Protein AF-A0A9J6GSS7-F1 (afdb_monomer)

Radius of gyration: 32.78 Å; Cα contacts (8 Å, |Δi|>4): 67; chains: 1; bounding box: 78×39×80 Å

Solvent-acc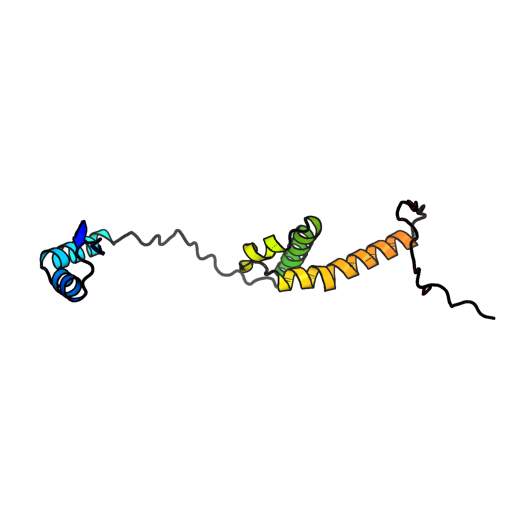essible surface area (backbone atoms only — not comparable to full-atom values): 8968 Å² total; per-residue (Å²): 120,36,75,38,85,67,69,72,42,83,41,67,74,43,71,68,56,49,58,52,50,63,69,33,69,68,40,50,52,31,48,55,54,45,58,66,66,58,63,61,71,72,66,86,67,76,69,73,79,67,76,81,65,85,74,56,70,66,58,55,50,52,52,52,52,54,50,29,50,55,35,58,78,66,69,40,59,66,57,26,59,81,34,47,97,81,43,36,39,74,59,38,52,47,44,38,66,72,45,50,47,57,49,53,51,50,52,50,54,56,53,54,71,79,44,93,80,83,86,83,81,82,90,82,67,85,90,81,82,78,87,79,87,81,86,84,91,85,81,82,134

Mean predicted aligned error: 18.29 Å

Organism: Haemaphysalis longicornis (NCBI:txid44386)

Foldseek 3Di:
DDADPLLRDDDPPDPVRVVVVCPDPSNVVSVVVVVVVPVPVPPPPPDPPDPPDPDPPVVLVVVLLVVLVVCVVVVNLVVQCVVVVNHHSVSSVCCVPPPVVVVVVVVVVVVPVVDDDDDDDDPPDDPDDDPPPDPDDDDDD

Structure (mmCIF, N/CA/C/O backbone):
data_AF-A0A9J6GSS7-F1
#
_entry.id   AF-A0A9J6GSS7-F1
#
loop_
_atom_site.group_PDB
_atom_site.id
_atom_site.type_symbol
_atom_site.label_atom_id
_atom_site.label_alt_id
_atom_site.label_comp_id
_atom_site.label_asym_id
_atom_site.label_entity_id
_atom_site.label_seq_id
_atom_site.pdbx_PDB_ins_code
_atom_site.Cartn_x
_atom_site.Cartn_y
_atom_site.Cartn_z
_atom_site.occupancy
_atom_site.B_iso_or_equiv
_atom_site.auth_seq_id
_atom_site.auth_comp_id
_atom_site.auth_asym_id
_atom_site.auth_atom_id
_atom_site.pdbx_PDB_model_num
ATOM 1 N N . MET A 1 1 ? -14.741 21.802 37.678 1.00 75.00 1 MET A N 1
ATOM 2 C CA . MET A 1 1 ? -16.210 21.762 37.512 1.00 75.00 1 MET A CA 1
ATOM 3 C C . MET A 1 1 ? -16.567 20.425 36.880 1.00 75.00 1 MET A C 1
ATOM 5 O O . MET A 1 1 ? -15.830 19.989 36.007 1.00 75.00 1 MET A O 1
ATOM 9 N N . ALA A 1 2 ? -17.613 19.749 37.347 1.00 88.31 2 ALA A N 1
ATOM 10 C CA . ALA A 1 2 ? -18.119 18.502 36.770 1.00 88.31 2 ALA A CA 1
ATOM 11 C C . ALA A 1 2 ? -19.573 18.711 36.330 1.00 88.31 2 ALA A C 1
ATOM 13 O O . ALA A 1 2 ? -20.286 19.493 36.948 1.00 88.31 2 ALA A O 1
ATOM 14 N N . TYR A 1 3 ? -20.026 18.026 35.283 1.00 92.44 3 TYR A N 1
ATOM 15 C CA . TYR A 1 3 ? -21.384 18.183 34.758 1.00 92.44 3 TYR A CA 1
ATOM 16 C C . TYR A 1 3 ? -22.124 16.850 34.767 1.00 92.44 3 TYR A C 1
ATOM 18 O O . TYR A 1 3 ? -21.581 15.828 34.348 1.00 92.44 3 TYR A O 1
ATOM 26 N N . CYS A 1 4 ? -23.371 16.858 35.235 1.00 90.81 4 CYS A N 1
ATOM 27 C CA . CYS A 1 4 ? -24.230 15.682 35.198 1.00 90.81 4 CYS A CA 1
ATOM 28 C C . CYS A 1 4 ? -25.167 15.748 33.992 1.00 90.81 4 CYS A C 1
ATOM 30 O O . CYS A 1 4 ? -26.062 16.589 33.946 1.00 90.81 4 CYS A O 1
ATOM 32 N N . THR A 1 5 ? -25.008 14.818 33.053 1.00 86.69 5 THR A N 1
ATOM 33 C CA . THR A 1 5 ? -25.827 14.733 31.833 1.00 86.69 5 THR A CA 1
ATOM 34 C C . THR A 1 5 ? -27.283 14.358 32.115 1.00 86.69 5 THR A C 1
ATOM 36 O O . THR A 1 5 ? -28.180 14.882 31.461 1.00 86.69 5 THR A O 1
ATOM 39 N N . ALA A 1 6 ? -27.539 13.526 33.130 1.00 88.44 6 ALA A N 1
ATOM 40 C CA . ALA A 1 6 ? -28.894 13.149 33.541 1.00 88.44 6 ALA A CA 1
ATOM 41 C C . ALA A 1 6 ? -29.640 14.300 34.242 1.00 88.44 6 ALA A C 1
ATOM 43 O O . ALA A 1 6 ? -30.831 14.516 34.026 1.00 88.44 6 ALA A O 1
ATOM 44 N N . CYS A 1 7 ? -28.949 15.067 35.090 1.00 90.69 7 CYS A N 1
ATOM 45 C CA . CYS A 1 7 ? -29.553 16.161 35.860 1.00 90.69 7 CYS A CA 1
ATOM 46 C C . CYS A 1 7 ? -29.497 17.519 35.151 1.00 90.69 7 CYS A C 1
ATOM 48 O O . CYS A 1 7 ? -30.211 18.429 35.566 1.00 90.69 7 CYS A O 1
ATOM 50 N N . LYS A 1 8 ? -28.661 17.644 34.112 1.00 89.69 8 LYS A N 1
ATOM 51 C CA . LYS A 1 8 ? -28.316 18.885 33.406 1.00 89.69 8 LYS A CA 1
ATOM 52 C C . LYS A 1 8 ? -27.847 20.007 34.339 1.00 89.69 8 LYS A C 1
ATOM 54 O O . LYS A 1 8 ? -28.229 21.162 34.181 1.00 89.69 8 LYS A O 1
ATOM 59 N N . THR A 1 9 ? -27.035 19.657 35.334 1.00 91.12 9 THR A N 1
ATOM 60 C CA . THR A 1 9 ? -26.539 20.589 36.360 1.00 91.12 9 THR A CA 1
ATOM 61 C C . THR A 1 9 ? -25.030 20.497 36.516 1.00 91.12 9 THR A C 1
ATOM 63 O O . THR A 1 9 ? -24.466 19.398 36.492 1.00 91.12 9 THR A O 1
ATOM 66 N N . GLU A 1 10 ? -24.401 21.644 36.754 1.00 92.94 10 GLU A N 1
ATOM 67 C CA . GLU A 1 10 ? -23.003 21.737 37.168 1.00 92.94 10 GLU A CA 1
ATOM 68 C C . GLU A 1 10 ? -22.840 21.368 38.647 1.00 92.94 10 GLU A C 1
ATOM 70 O O . GLU A 1 10 ? -23.692 21.652 39.488 1.00 92.94 10 GLU A O 1
ATOM 75 N N . LEU A 1 11 ? -21.737 20.693 38.952 1.00 91.75 11 LEU A N 1
ATOM 76 C CA . LEU A 1 11 ? -21.372 20.167 40.260 1.00 91.75 11 LEU A CA 1
ATOM 77 C C . LEU A 1 11 ? -19.908 20.509 40.540 1.00 91.75 11 LEU A C 1
ATOM 79 O O . LEU A 1 11 ? -19.083 20.628 39.621 1.00 91.75 11 LEU A O 1
ATOM 83 N N . ARG A 1 12 ? -19.531 20.593 41.818 1.00 89.38 12 ARG A N 1
ATOM 84 C CA . ARG A 1 12 ? -18.107 20.636 42.158 1.00 89.38 12 ARG A CA 1
ATOM 85 C C . ARG A 1 12 ? -17.502 19.261 41.908 1.00 89.38 12 ARG A C 1
ATOM 87 O O . ARG A 1 12 ? -18.091 18.227 42.212 1.00 89.38 12 ARG A O 1
ATOM 94 N N . ALA A 1 13 ? -16.294 19.249 41.359 1.00 85.25 13 ALA A N 1
ATOM 95 C CA . ALA A 1 13 ? -15.582 18.026 40.993 1.00 85.25 13 ALA A CA 1
ATOM 96 C C . ALA A 1 13 ? -14.926 17.341 42.211 1.00 85.25 13 ALA A C 1
ATOM 98 O O . ALA A 1 13 ? -13.811 16.838 42.118 1.00 85.25 13 ALA A O 1
ATOM 99 N N . HIS A 1 14 ? -15.594 17.351 43.367 1.00 92.75 14 HIS A N 1
ATOM 100 C CA . HIS A 1 14 ? -15.130 16.680 44.574 1.00 92.75 14 HIS A CA 1
ATOM 101 C C . HIS A 1 14 ? -15.795 15.306 44.691 1.00 92.75 14 HIS A C 1
ATOM 103 O O . HIS A 1 14 ? -17.017 15.187 44.621 1.00 92.75 14 HIS A O 1
ATOM 109 N N . VAL A 1 15 ? -15.002 14.251 44.892 1.00 89.75 15 VAL A N 1
ATOM 110 C CA . VAL A 1 15 ? -15.473 12.853 44.826 1.00 89.75 15 VAL A CA 1
ATOM 111 C C . VAL A 1 15 ? -16.634 12.574 45.785 1.00 89.75 15 VAL A C 1
ATOM 113 O O . VAL A 1 15 ? -17.559 11.841 45.433 1.00 89.75 15 VAL A O 1
ATOM 116 N N . GLN A 1 16 ? -16.617 13.158 46.985 1.00 91.25 16 GLN A N 1
ATOM 117 C CA . GLN A 1 16 ? -17.703 12.984 47.954 1.00 91.25 16 GLN A CA 1
ATOM 118 C C . GLN A 1 16 ? -19.010 13.629 47.473 1.00 91.25 16 GLN A C 1
ATOM 120 O O . GLN A 1 16 ? -20.068 13.014 47.596 1.00 91.25 16 GLN A O 1
ATOM 125 N N . GLU A 1 17 ? -18.939 14.814 46.861 1.00 89.69 17 GLU A N 1
ATOM 126 C CA . GLU A 1 17 ? -20.111 15.516 46.326 1.00 89.69 17 GLU A CA 1
ATOM 127 C C . GLU A 1 17 ? -20.693 14.792 45.108 1.00 89.69 17 GLU A C 1
ATOM 129 O O . GLU A 1 17 ? -21.907 14.643 45.001 1.00 89.69 17 GLU A O 1
ATOM 134 N N . LEU A 1 18 ? -19.843 14.243 44.234 1.00 92.06 18 LEU A N 1
ATOM 135 C CA . LEU A 1 18 ? -20.290 13.421 43.105 1.00 92.06 18 LEU A CA 1
ATOM 136 C C . LEU A 1 18 ? -20.986 12.135 43.581 1.00 92.06 18 LEU A C 1
ATOM 138 O O . LEU A 1 18 ? -22.034 11.753 43.052 1.00 92.06 18 LEU A O 1
ATOM 142 N N . LYS A 1 19 ? -20.442 11.481 44.619 1.00 93.31 19 LYS A N 1
ATOM 143 C CA . LYS A 1 19 ? -21.056 10.294 45.238 1.00 93.31 19 LYS A CA 1
ATOM 144 C C . LYS A 1 19 ? -22.381 10.622 45.929 1.00 93.31 19 LYS A C 1
ATOM 146 O O . LYS A 1 19 ? -23.305 9.815 45.846 1.00 93.31 19 LYS A O 1
ATOM 151 N N . ALA A 1 20 ? -22.483 11.776 46.586 1.00 91.94 20 ALA A N 1
ATOM 152 C CA . ALA A 1 20 ? -23.724 12.247 47.194 1.00 91.94 20 ALA A CA 1
ATOM 153 C C . ALA A 1 20 ? -24.774 12.582 46.123 1.00 91.94 20 ALA A C 1
ATOM 155 O O . ALA A 1 20 ? -25.902 12.102 46.202 1.00 91.94 20 ALA A O 1
ATOM 156 N N . HIS A 1 21 ? -24.382 13.306 45.070 1.00 93.06 21 HIS A N 1
ATOM 157 C CA . HIS A 1 21 ? -25.247 13.660 43.944 1.00 93.06 21 HIS A CA 1
ATOM 158 C C . HIS A 1 21 ? -25.887 12.428 43.293 1.00 93.06 21 HIS A C 1
ATOM 160 O O . HIS A 1 21 ? -27.101 12.410 43.083 1.00 93.06 21 HIS A O 1
ATOM 166 N N . ARG A 1 22 ? -25.098 11.372 43.038 1.00 91.06 22 ARG A N 1
ATOM 167 C CA . ARG A 1 22 ? -25.587 10.112 42.447 1.00 91.06 22 ARG A CA 1
ATOM 168 C C . ARG A 1 22 ? -26.729 9.474 43.250 1.00 91.06 22 ARG A C 1
ATOM 170 O O . ARG A 1 22 ? -27.568 8.794 42.671 1.00 91.06 22 ARG A O 1
ATOM 177 N N . LYS A 1 23 ? -26.763 9.671 44.571 1.00 92.31 23 LYS A N 1
ATOM 178 C CA . LYS A 1 23 ? -27.776 9.087 45.466 1.00 92.31 23 LYS A CA 1
ATOM 179 C C . LYS A 1 23 ? -29.046 9.932 45.592 1.00 92.31 23 LYS A C 1
ATOM 181 O O . LYS A 1 23 ? -29.986 9.500 46.246 1.00 92.31 23 LYS A O 1
ATOM 186 N N . THR A 1 24 ? -29.082 11.132 45.013 1.00 93.12 24 THR A N 1
ATOM 187 C CA . THR A 1 24 ? -30.249 12.016 45.129 1.00 93.12 24 THR A CA 1
ATOM 188 C C . THR A 1 24 ? -31.450 11.463 44.362 1.00 93.12 24 THR A C 1
ATOM 190 O O . THR A 1 24 ? -31.313 10.927 43.262 1.00 93.12 24 THR A O 1
ATOM 193 N N . GLU A 1 25 ? -32.656 11.667 44.896 1.00 89.81 25 GLU A 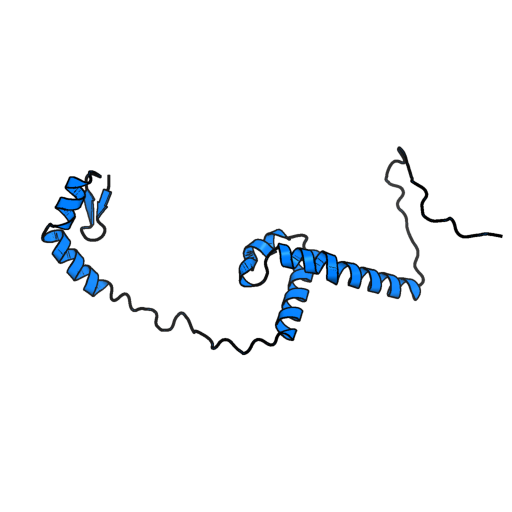N 1
ATOM 194 C CA . GLU A 1 25 ? -33.906 11.253 44.238 1.00 89.81 25 GLU A CA 1
ATOM 195 C C . GLU A 1 25 ? -34.097 11.913 42.868 1.00 89.81 25 GLU A C 1
ATOM 197 O O . GLU A 1 25 ? -34.684 11.331 41.958 1.00 89.81 25 GLU A O 1
ATOM 202 N N . LYS A 1 26 ? -33.596 13.144 42.702 1.00 90.19 26 LYS A N 1
ATOM 203 C CA . LYS A 1 26 ? -33.591 13.839 41.409 1.00 90.19 26 LYS A CA 1
ATOM 204 C C . LYS A 1 26 ? -32.751 13.073 40.386 1.00 90.19 26 LYS A C 1
ATOM 206 O O . LYS A 1 26 ? -33.219 12.842 39.276 1.00 90.19 26 LYS A O 1
ATOM 211 N N . HIS A 1 27 ? -31.544 12.651 40.766 1.00 91.62 27 HIS A N 1
ATOM 212 C CA . HIS A 1 27 ? -30.677 11.869 39.890 1.00 91.62 27 HIS A CA 1
ATOM 213 C C . HIS A 1 27 ? -31.286 10.500 39.571 1.00 91.62 27 HIS A C 1
ATOM 215 O O . HIS A 1 27 ? -31.339 10.133 38.404 1.00 91.62 27 HIS A O 1
ATOM 221 N N . ALA A 1 28 ? -31.820 9.786 40.567 1.00 89.56 28 ALA A N 1
ATOM 222 C CA . ALA A 1 28 ? -32.472 8.490 40.361 1.00 89.56 28 ALA A CA 1
ATOM 223 C C . ALA A 1 28 ? -33.676 8.572 39.403 1.00 89.56 28 ALA A C 1
ATOM 225 O O . ALA A 1 28 ? -33.753 7.790 38.456 1.00 89.56 28 ALA A O 1
ATOM 226 N N . ARG A 1 29 ? -34.567 9.558 39.587 1.00 88.44 29 ARG A N 1
ATOM 227 C CA . ARG A 1 29 ? -35.717 9.785 38.692 1.00 88.44 29 ARG A CA 1
ATOM 228 C C . ARG A 1 29 ? -35.284 10.140 37.276 1.00 88.44 29 ARG A C 1
ATOM 230 O O . ARG A 1 29 ? -35.794 9.569 36.317 1.00 88.44 29 ARG A O 1
ATOM 237 N N . ASN A 1 30 ? -34.317 11.043 37.130 1.00 87.62 30 ASN A N 1
ATOM 238 C CA . ASN A 1 30 ? -33.818 11.419 35.811 1.00 87.62 30 ASN A CA 1
ATOM 239 C C . ASN A 1 30 ? -33.108 10.255 35.117 1.00 87.62 30 ASN A C 1
ATOM 241 O O . ASN A 1 30 ? -33.231 10.119 33.905 1.00 87.62 30 ASN A O 1
ATOM 245 N N . MET A 1 31 ? -32.415 9.397 35.869 1.00 83.62 31 MET A N 1
ATOM 246 C CA . MET A 1 31 ? -31.782 8.201 35.322 1.00 83.62 31 MET A CA 1
ATOM 247 C C . MET A 1 31 ? -32.832 7.202 34.811 1.00 83.62 31 MET A C 1
ATOM 249 O O . MET A 1 31 ? -32.684 6.679 33.710 1.00 83.62 31 MET A O 1
ATOM 253 N N . GLN A 1 32 ? -33.930 7.009 35.549 1.00 81.06 32 GLN A N 1
ATOM 254 C CA . GLN A 1 32 ? -35.065 6.174 35.129 1.00 81.06 32 GLN A CA 1
ATOM 255 C C . GLN A 1 32 ? -35.767 6.731 33.878 1.00 81.06 32 GLN A C 1
ATOM 257 O O . GLN A 1 32 ? -35.992 5.998 32.918 1.00 81.06 32 GLN A O 1
ATOM 262 N N . LEU A 1 33 ? -36.037 8.038 33.834 1.00 72.56 33 LEU A N 1
ATOM 263 C CA . LEU A 1 33 ? -36.608 8.702 32.652 1.00 72.56 33 LEU A CA 1
ATOM 264 C C . LEU A 1 33 ? -35.644 8.695 31.456 1.00 72.56 33 LEU A C 1
ATOM 266 O O . LEU A 1 33 ? -36.062 8.613 30.305 1.00 72.56 33 LEU A O 1
ATOM 270 N N . SER A 1 34 ? -34.336 8.755 31.711 1.00 63.59 34 SER A N 1
ATOM 271 C CA . SER A 1 34 ? -33.334 8.622 30.657 1.00 63.59 34 SER A CA 1
ATOM 272 C C . SER A 1 34 ? -33.219 7.186 30.154 1.00 63.59 34 SER A C 1
ATOM 274 O O . SER A 1 34 ? -32.970 7.007 28.974 1.00 63.59 34 SER A O 1
ATOM 276 N N . SER A 1 35 ? -33.473 6.165 30.982 1.00 57.22 35 SER A N 1
ATOM 277 C CA . SER A 1 35 ? -33.508 4.774 30.510 1.00 57.22 35 SER A CA 1
ATOM 278 C C . SER A 1 35 ? -34.694 4.476 29.591 1.00 57.22 35 SER A C 1
ATOM 280 O O . SER A 1 35 ? -34.548 3.653 28.696 1.00 57.22 35 SER A O 1
ATOM 282 N N . THR A 1 36 ? -35.823 5.182 29.733 1.00 55.62 36 THR A N 1
ATOM 283 C CA . THR A 1 36 ? -36.963 5.058 28.807 1.00 55.62 36 THR A CA 1
ATOM 284 C C . THR A 1 36 ? -36.790 5.902 27.540 1.00 55.62 36 THR A C 1
ATOM 286 O O . THR A 1 36 ? -37.205 5.482 26.467 1.00 55.62 36 THR A O 1
ATOM 289 N N . ALA A 1 37 ? -36.114 7.055 27.619 1.00 53.12 37 ALA A N 1
ATOM 290 C CA . ALA A 1 37 ? -35.754 7.861 26.444 1.00 53.12 37 ALA A CA 1
ATOM 291 C C . ALA A 1 37 ? -34.541 7.308 25.660 1.00 53.12 37 ALA A C 1
ATOM 293 O O . ALA A 1 37 ? -34.344 7.661 24.498 1.00 53.12 37 ALA A O 1
ATOM 294 N N . HIS A 1 38 ? -33.737 6.440 26.286 1.00 50.00 38 HIS A N 1
ATOM 295 C CA . HIS A 1 38 ? -32.588 5.741 25.699 1.00 50.00 38 HIS A CA 1
ATOM 296 C C . HIS A 1 38 ? -32.939 4.316 25.233 1.00 50.00 38 HIS A C 1
ATOM 298 O O . HIS A 1 38 ? -32.045 3.519 24.948 1.00 50.00 38 HIS A O 1
ATOM 304 N N . GLU A 1 39 ? -34.218 4.043 24.958 1.00 52.22 39 GLU A N 1
ATOM 305 C CA . GLU A 1 39 ? -34.567 3.308 23.736 1.00 52.22 39 GLU A CA 1
ATOM 306 C C . GLU A 1 39 ? -34.271 4.194 22.515 1.00 52.22 39 GLU A C 1
ATOM 308 O O . GLU A 1 39 ? -35.104 4.452 21.645 1.00 52.22 39 GLU A O 1
ATOM 313 N N . GLN A 1 40 ? -33.034 4.685 22.436 1.00 55.69 40 GLN A N 1
ATOM 314 C CA . GLN A 1 40 ? -32.428 5.048 21.181 1.00 55.69 40 GLN A CA 1
ATOM 315 C C . GLN A 1 40 ? -32.515 3.761 20.380 1.00 55.69 40 GLN A C 1
ATOM 317 O O . GLN A 1 40 ? -31.769 2.825 20.671 1.00 55.69 40 GLN A O 1
ATOM 322 N N . ARG A 1 41 ? -33.527 3.676 19.497 1.00 56.84 41 ARG A N 1
ATOM 323 C CA . ARG A 1 41 ? -33.769 2.528 18.625 1.00 56.84 41 ARG A CA 1
ATOM 324 C C . ARG A 1 41 ? -32.397 2.103 18.156 1.00 56.84 41 ARG A C 1
ATOM 326 O O . ARG A 1 41 ? -31.749 2.864 17.432 1.00 56.84 41 ARG A O 1
ATOM 333 N N . GLN A 1 42 ? -31.914 0.956 18.638 1.00 59.12 42 GLN A N 1
ATOM 334 C CA . GLN A 1 42 ? -30.733 0.379 18.030 1.00 59.12 42 GLN A CA 1
ATOM 335 C C . GLN A 1 42 ? -31.066 0.381 16.546 1.00 59.12 42 GLN A C 1
ATOM 337 O O . GLN A 1 42 ? -32.160 -0.056 16.177 1.00 59.12 42 GLN A O 1
ATOM 342 N N . LEU A 1 43 ? -30.210 0.978 15.719 1.00 60.41 43 LEU A N 1
ATOM 343 C CA . LEU A 1 43 ? -30.381 0.937 14.275 1.00 60.41 43 LEU A CA 1
ATOM 344 C C . LEU A 1 43 ? -30.136 -0.515 13.842 1.00 60.41 43 LEU A C 1
ATOM 346 O O . LEU A 1 43 ? -29.109 -0.837 13.248 1.00 60.41 43 LEU A O 1
ATOM 350 N N . GLN A 1 44 ? -31.058 -1.407 14.204 1.00 56.59 44 GLN A N 1
ATOM 351 C CA . GLN A 1 44 ? -31.153 -2.780 13.756 1.00 56.59 44 GLN A CA 1
ATOM 352 C C . GLN A 1 44 ? -31.511 -2.687 12.275 1.00 56.59 44 GLN A C 1
ATOM 354 O O . GLN A 1 44 ? -32.677 -2.643 11.901 1.00 56.59 44 GLN A O 1
ATOM 359 N N . GLY A 1 45 ? -30.489 -2.481 11.447 1.00 56.00 45 GLY A N 1
ATOM 360 C CA . GLY A 1 45 ? -30.641 -2.231 10.017 1.00 56.00 45 GLY A CA 1
ATOM 361 C C . GLY A 1 45 ? -29.632 -1.259 9.407 1.00 56.00 45 GLY A C 1
ATOM 362 O O . GLY A 1 45 ? -29.500 -1.259 8.190 1.00 56.00 45 GLY A O 1
ATOM 363 N N . PHE A 1 46 ? -28.885 -0.463 10.188 1.00 57.62 46 PHE A N 1
ATOM 364 C CA . PHE A 1 46 ? -27.835 0.387 9.594 1.00 57.62 46 PHE A CA 1
ATOM 365 C C . PHE A 1 46 ? -26.593 -0.424 9.215 1.00 57.62 46 PHE A C 1
ATOM 367 O O . PHE A 1 46 ? -25.974 -0.189 8.181 1.00 57.62 46 PHE A O 1
ATOM 374 N N . VAL A 1 47 ? -26.261 -1.432 10.022 1.00 58.03 47 VAL A N 1
ATOM 375 C CA . VAL A 1 47 ? -25.259 -2.429 9.653 1.00 58.03 47 VAL A CA 1
ATOM 376 C C . VAL A 1 47 ? -25.993 -3.577 8.979 1.00 58.03 47 VAL A C 1
ATOM 378 O O . VAL A 1 47 ? -26.471 -4.500 9.637 1.00 58.03 47 VAL A O 1
ATOM 381 N N . VAL A 1 48 ? -26.099 -3.523 7.651 1.00 62.31 48 VAL A N 1
ATOM 382 C CA . VAL A 1 48 ? -26.309 -4.744 6.873 1.00 62.31 48 VAL A CA 1
ATOM 383 C C . VAL A 1 48 ? -25.042 -5.564 7.064 1.00 62.31 48 VAL A C 1
ATOM 385 O O . VAL A 1 48 ? -24.029 -5.333 6.405 1.00 62.31 48 VAL A O 1
ATOM 388 N N . SER A 1 49 ? -25.076 -6.498 8.011 1.00 59.22 49 SER A N 1
ATOM 389 C CA . SER A 1 49 ? -24.084 -7.560 8.115 1.00 59.22 49 SER A CA 1
ATOM 390 C C . SER A 1 49 ? -24.247 -8.428 6.876 1.00 59.22 49 SER A C 1
ATOM 392 O O . SER A 1 49 ? -24.940 -9.445 6.910 1.00 59.22 49 SER A O 1
ATOM 394 N N . GLN A 1 50 ? -23.684 -7.992 5.745 1.00 62.34 50 GLN A N 1
ATOM 395 C CA . GLN A 1 50 ? -23.608 -8.857 4.582 1.00 62.34 50 GLN A CA 1
ATOM 396 C C . GLN A 1 50 ? -22.903 -10.137 5.040 1.00 62.34 50 GLN A C 1
ATOM 398 O O . GLN A 1 50 ? -21.890 -10.049 5.751 1.00 62.34 50 GLN A O 1
ATOM 403 N N . PRO A 1 51 ? -23.444 -11.322 4.705 1.00 60.38 51 PRO A N 1
ATOM 404 C CA . PRO A 1 51 ? -22.749 -12.562 4.994 1.00 60.38 51 PRO A CA 1
ATOM 405 C C . PRO A 1 51 ? -21.335 -12.417 4.438 1.00 60.38 51 PRO A C 1
ATOM 407 O O . PRO A 1 51 ? -21.169 -11.945 3.312 1.00 60.38 51 PRO A O 1
ATOM 410 N N . ARG A 1 52 ? -20.315 -12.752 5.242 1.00 58.50 52 ARG A N 1
ATOM 411 C CA . ARG A 1 52 ? -18.933 -12.810 4.758 1.00 58.50 52 ARG A CA 1
ATOM 412 C C . ARG A 1 52 ? -18.936 -13.775 3.579 1.00 58.50 52 ARG A C 1
ATOM 414 O O . ARG A 1 52 ? -18.954 -14.986 3.783 1.00 58.50 52 ARG A O 1
ATOM 421 N N . VAL A 1 53 ? -18.991 -13.234 2.365 1.00 63.91 53 VAL A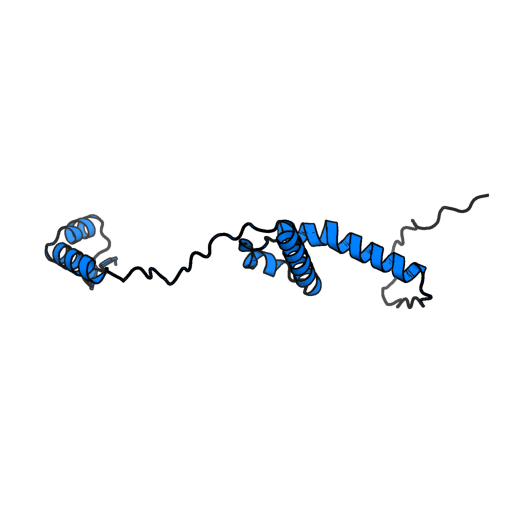 N 1
ATOM 422 C CA . VAL A 1 53 ? -18.900 -14.016 1.138 1.00 63.91 53 VAL A CA 1
ATOM 423 C C . VAL A 1 53 ? -17.601 -14.796 1.260 1.00 63.91 53 VAL A C 1
ATOM 425 O O . VAL A 1 53 ? -16.582 -14.217 1.649 1.00 63.91 53 VAL A O 1
ATOM 428 N N . ALA A 1 54 ? -17.656 -16.110 1.030 1.00 61.78 54 ALA A N 1
ATOM 429 C CA . ALA A 1 54 ? -16.478 -16.962 1.047 1.00 61.78 54 ALA A CA 1
ATOM 430 C C . ALA A 1 54 ? -15.435 -16.323 0.125 1.00 61.78 54 ALA A C 1
ATOM 432 O O . ALA A 1 54 ? -15.596 -16.289 -1.092 1.00 61.78 54 ALA A O 1
ATOM 433 N N . SER A 1 55 ? -14.434 -15.691 0.734 1.00 67.44 55 SER A N 1
ATOM 434 C CA . SER A 1 55 ? -13.557 -14.780 0.021 1.00 67.44 55 SER A CA 1
ATOM 435 C C . SER A 1 55 ? -12.710 -15.592 -0.948 1.00 67.44 55 SER A C 1
ATOM 437 O O . SER A 1 55 ? -11.924 -16.447 -0.529 1.00 67.44 55 SER A O 1
ATOM 439 N N . ASN A 1 56 ? -12.886 -15.351 -2.248 1.00 84.19 56 ASN A N 1
ATOM 440 C CA . ASN A 1 56 ? -12.033 -15.943 -3.262 1.00 84.19 56 ASN A CA 1
ATOM 441 C C . ASN A 1 56 ? -10.614 -15.398 -3.056 1.00 84.19 56 ASN A C 1
ATOM 443 O O . ASN A 1 56 ? -10.311 -14.240 -3.346 1.00 84.19 56 ASN A O 1
ATOM 447 N N . ARG A 1 57 ? -9.729 -16.246 -2.524 1.00 85.69 57 ARG A N 1
ATOM 448 C CA . ARG A 1 57 ? -8.352 -15.876 -2.169 1.00 85.69 57 ARG A CA 1
ATOM 449 C C . ARG A 1 57 ? -7.580 -15.300 -3.359 1.00 85.69 57 ARG A C 1
ATOM 451 O O . ARG A 1 57 ? -6.661 -14.508 -3.158 1.00 85.69 57 ARG A O 1
ATOM 458 N N . THR A 1 58 ? -7.936 -15.690 -4.580 1.00 89.75 58 THR A N 1
ATOM 459 C CA . THR A 1 58 ? -7.333 -15.169 -5.810 1.00 89.75 58 THR A CA 1
ATOM 460 C C . THR A 1 58 ? -7.786 -13.738 -6.089 1.00 89.75 58 THR A C 1
ATOM 462 O O . THR A 1 58 ? -6.951 -12.886 -6.375 1.00 89.75 58 THR A O 1
ATOM 465 N N . GLU A 1 59 ? -9.075 -13.438 -5.928 1.00 89.25 59 GLU A N 1
ATOM 466 C CA . GLU A 1 59 ? -9.614 -12.085 -6.123 1.00 89.25 59 GLU A CA 1
ATOM 467 C C . GLU A 1 59 ? -9.037 -11.089 -5.118 1.00 89.25 59 GLU A C 1
ATOM 469 O O . GLU A 1 59 ? -8.671 -9.980 -5.502 1.00 89.25 59 GLU A O 1
ATOM 474 N N . VAL A 1 60 ? -8.855 -11.504 -3.859 1.00 89.75 60 VAL A N 1
ATOM 475 C CA . VAL A 1 60 ? -8.193 -10.671 -2.840 1.00 89.75 60 VAL A CA 1
ATOM 476 C C . VAL A 1 60 ? -6.764 -10.332 -3.254 1.00 89.75 60 VAL A C 1
ATOM 478 O O . VAL A 1 60 ? -6.375 -9.169 -3.216 1.00 89.75 60 VAL A O 1
ATOM 481 N N . LYS A 1 61 ? -5.986 -11.319 -3.714 1.00 91.62 61 LYS A N 1
ATOM 482 C CA . LYS A 1 61 ? -4.612 -11.079 -4.186 1.00 91.62 61 LYS A CA 1
ATOM 483 C C . LYS A 1 61 ? -4.573 -10.132 -5.386 1.00 91.62 61 LYS A C 1
ATOM 485 O O . LYS A 1 61 ? -3.707 -9.265 -5.447 1.00 91.62 61 LYS A O 1
ATOM 490 N N . ILE A 1 62 ? -5.505 -10.282 -6.329 1.00 93.25 62 ILE A N 1
ATOM 491 C CA . ILE A 1 62 ? -5.611 -9.391 -7.493 1.00 93.25 62 ILE A CA 1
ATOM 492 C C . ILE A 1 62 ? -5.937 -7.963 -7.042 1.00 93.25 62 ILE A C 1
ATOM 494 O O . ILE A 1 62 ? -5.313 -7.015 -7.517 1.00 93.25 62 ILE A O 1
ATOM 498 N N . ALA A 1 63 ? -6.883 -7.798 -6.116 1.00 92.44 63 ALA A N 1
ATOM 499 C CA . ALA A 1 63 ? -7.244 -6.493 -5.571 1.00 92.44 63 ALA A CA 1
ATOM 500 C C . ALA A 1 63 ? -6.056 -5.826 -4.857 1.00 92.44 63 ALA A C 1
ATOM 502 O O . ALA A 1 63 ? -5.777 -4.652 -5.094 1.00 92.44 63 ALA A O 1
ATOM 503 N N . GLU A 1 64 ? -5.310 -6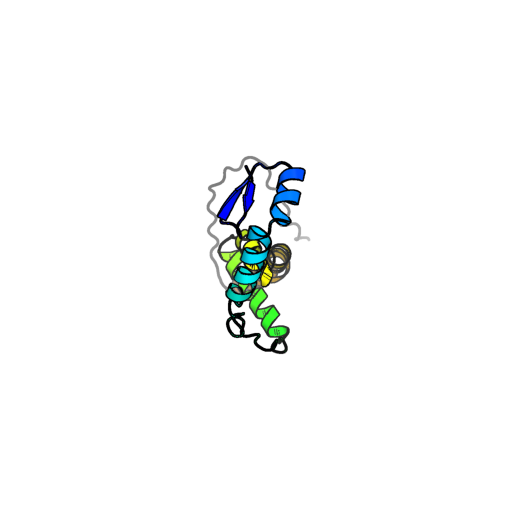.583 -4.052 1.00 92.31 64 GLU A N 1
ATOM 504 C CA . GLU A 1 64 ? -4.110 -6.104 -3.357 1.00 92.31 64 GLU A CA 1
ATOM 505 C C . GLU A 1 64 ? -3.009 -5.662 -4.326 1.00 92.31 64 GLU A C 1
ATOM 507 O O . GLU A 1 64 ? -2.408 -4.607 -4.130 1.00 92.31 64 GLU A O 1
ATOM 512 N N . LEU A 1 65 ? -2.774 -6.422 -5.401 1.00 94.81 65 LEU A N 1
ATOM 513 C CA . LEU A 1 65 ? -1.805 -6.056 -6.438 1.00 94.81 65 LEU A CA 1
ATOM 514 C C . LEU A 1 65 ? -2.203 -4.768 -7.164 1.00 94.81 65 LEU A C 1
ATOM 516 O O . LEU A 1 65 ? -1.366 -3.883 -7.338 1.00 94.81 65 LEU A O 1
ATOM 520 N N . ARG A 1 66 ? -3.478 -4.634 -7.551 1.00 94.06 66 ARG A N 1
ATOM 521 C CA . ARG A 1 66 ? -3.997 -3.418 -8.203 1.00 94.06 66 ARG A CA 1
ATOM 522 C C . ARG A 1 66 ? -3.858 -2.198 -7.303 1.00 94.06 66 ARG A C 1
ATOM 524 O O . ARG A 1 66 ? -3.428 -1.140 -7.754 1.00 94.06 66 ARG A O 1
ATOM 531 N N . LEU A 1 67 ? -4.190 -2.359 -6.026 1.00 92.62 67 LEU A N 1
ATOM 532 C CA . LEU A 1 67 ? -4.092 -1.283 -5.057 1.00 92.62 67 LEU A CA 1
ATOM 533 C C . LEU A 1 67 ? -2.634 -0.870 -4.814 1.00 92.62 67 LEU A C 1
ATOM 535 O O . LEU A 1 67 ? -2.329 0.320 -4.796 1.00 92.62 67 LEU A O 1
ATOM 539 N N . ALA A 1 68 ? -1.726 -1.838 -4.680 1.00 93.75 68 ALA A N 1
ATOM 540 C CA . ALA A 1 68 ? -0.302 -1.569 -4.515 1.00 93.75 68 ALA A CA 1
ATOM 541 C C . ALA A 1 68 ? 0.283 -0.847 -5.740 1.00 93.75 68 ALA A C 1
ATOM 543 O O . ALA A 1 68 ? 1.064 0.088 -5.577 1.00 93.75 68 ALA A O 1
ATOM 544 N N . ALA A 1 69 ? -0.133 -1.229 -6.952 1.00 93.62 69 ALA A N 1
ATOM 545 C CA . ALA A 1 69 ? 0.275 -0.559 -8.183 1.00 93.62 69 ALA A CA 1
ATOM 546 C C . ALA A 1 69 ? -0.211 0.897 -8.234 1.00 93.62 69 ALA A C 1
ATOM 548 O O . ALA A 1 69 ? 0.577 1.792 -8.527 1.00 93.62 69 ALA A O 1
ATOM 549 N N . HIS A 1 70 ? -1.475 1.153 -7.881 1.00 92.19 70 HIS A N 1
ATOM 550 C CA . HIS A 1 70 ? -2.015 2.513 -7.809 1.00 92.19 70 HIS A CA 1
ATOM 551 C C . HIS A 1 70 ? -1.226 3.387 -6.821 1.00 92.19 70 HIS A C 1
ATOM 553 O O . HIS A 1 70 ? -0.783 4.480 -7.165 1.00 92.19 70 HIS A O 1
ATOM 559 N N . ILE A 1 71 ? -0.979 2.878 -5.611 1.00 92.12 71 ILE A N 1
ATOM 560 C CA . ILE A 1 71 ? -0.211 3.593 -4.583 1.00 92.12 71 ILE A CA 1
ATOM 561 C C . ILE A 1 71 ? 1.221 3.884 -5.058 1.00 92.12 71 ILE A C 1
ATOM 563 O O . ILE A 1 71 ? 1.727 4.983 -4.823 1.00 92.12 71 ILE A O 1
ATOM 567 N N . ALA A 1 72 ? 1.862 2.926 -5.737 1.00 92.44 72 ALA A N 1
ATOM 568 C CA . ALA A 1 72 ? 3.216 3.080 -6.263 1.00 92.44 72 ALA A CA 1
ATOM 569 C C . ALA A 1 72 ? 3.309 4.190 -7.319 1.00 92.44 72 ALA A C 1
ATOM 571 O O . ALA A 1 72 ? 4.205 5.026 -7.231 1.00 92.44 72 ALA A O 1
ATOM 572 N N . VAL A 1 73 ? 2.364 4.240 -8.265 1.00 90.56 73 VAL A N 1
ATOM 573 C CA . VAL A 1 73 ? 2.323 5.268 -9.323 1.00 90.56 73 VAL A CA 1
ATOM 574 C C . VAL A 1 73 ? 2.178 6.675 -8.743 1.00 90.56 73 VAL A C 1
ATOM 576 O O . VAL A 1 73 ? 2.767 7.621 -9.257 1.00 90.56 73 VAL A O 1
ATOM 579 N N . HIS A 1 74 ? 1.428 6.822 -7.652 1.00 89.19 74 HIS A N 1
ATOM 580 C CA . HIS A 1 74 ? 1.219 8.118 -7.007 1.00 89.19 74 HIS A CA 1
ATOM 581 C C . HIS A 1 74 ? 2.251 8.443 -5.915 1.00 89.19 74 HIS A C 1
ATOM 583 O O . HIS A 1 74 ? 2.138 9.483 -5.270 1.00 89.19 74 HIS A O 1
ATOM 589 N N . GLY A 1 75 ? 3.233 7.567 -5.663 1.00 81.19 75 GLY A N 1
ATOM 590 C CA . GLY A 1 75 ? 4.279 7.772 -4.651 1.00 81.19 75 GLY A CA 1
ATOM 591 C C . GLY A 1 75 ? 3.760 7.918 -3.213 1.00 81.19 75 GLY A C 1
ATOM 592 O O . GLY A 1 75 ? 4.499 8.322 -2.317 1.00 81.19 75 GLY A O 1
ATOM 593 N N . SER A 1 76 ? 2.490 7.594 -2.965 1.00 83.56 76 SER A N 1
ATOM 594 C CA . SER A 1 76 ? 1.796 7.947 -1.726 1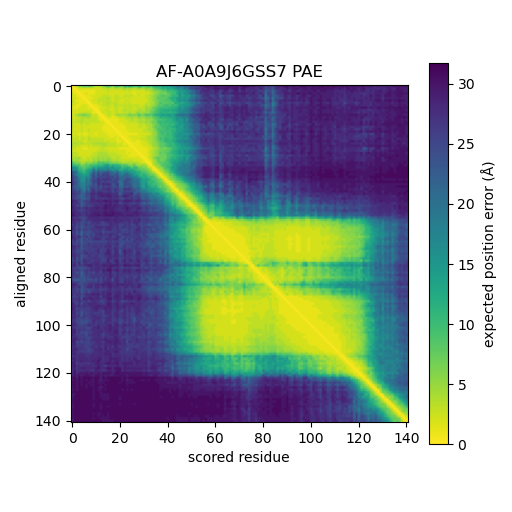.00 83.56 76 SER A CA 1
ATOM 595 C C . SER A 1 76 ? 1.669 6.747 -0.795 1.00 83.56 76 SER A C 1
ATOM 597 O O . SER A 1 76 ? 0.576 6.321 -0.438 1.00 83.56 76 SER A O 1
ATOM 599 N N . LEU A 1 77 ? 2.793 6.182 -0.355 1.00 81.69 77 LEU A N 1
ATOM 600 C CA . LEU A 1 77 ? 2.796 5.030 0.566 1.00 81.69 77 LEU A CA 1
ATOM 601 C C . LEU A 1 77 ? 2.055 5.298 1.889 1.00 81.69 77 LEU A C 1
ATOM 603 O O . LEU A 1 77 ? 1.604 4.356 2.533 1.00 81.69 77 LEU A O 1
ATOM 607 N N . VAL A 1 78 ? 1.884 6.568 2.266 1.00 83.62 78 VAL A N 1
ATOM 608 C CA . VAL A 1 78 ? 1.103 6.993 3.439 1.00 83.62 78 VAL A CA 1
ATOM 609 C C . VAL A 1 78 ? -0.394 6.715 3.257 1.00 83.62 78 VAL A C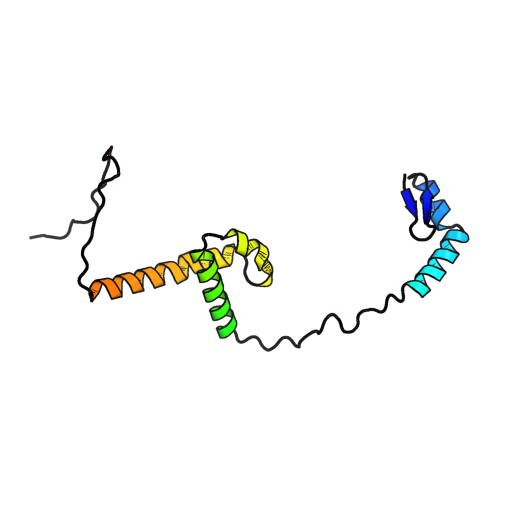 1
ATOM 611 O O . VAL A 1 78 ? -1.079 6.393 4.223 1.00 83.62 78 VAL A O 1
ATOM 614 N N . THR A 1 79 ? -0.923 6.737 2.026 1.00 83.31 79 THR A N 1
ATOM 615 C CA . THR A 1 79 ? -2.329 6.346 1.794 1.00 83.31 79 THR A CA 1
ATOM 616 C C . THR A 1 79 ? -2.608 4.892 2.174 1.00 83.31 79 THR A C 1
ATOM 618 O O . THR A 1 79 ? -3.726 4.586 2.583 1.00 83.31 79 THR A O 1
ATOM 621 N N . ALA A 1 80 ? -1.597 4.013 2.157 1.00 84.25 80 ALA A N 1
ATOM 622 C CA . ALA A 1 80 ? -1.737 2.647 2.660 1.00 84.25 80 ALA A CA 1
ATOM 623 C C . ALA A 1 80 ? -2.031 2.602 4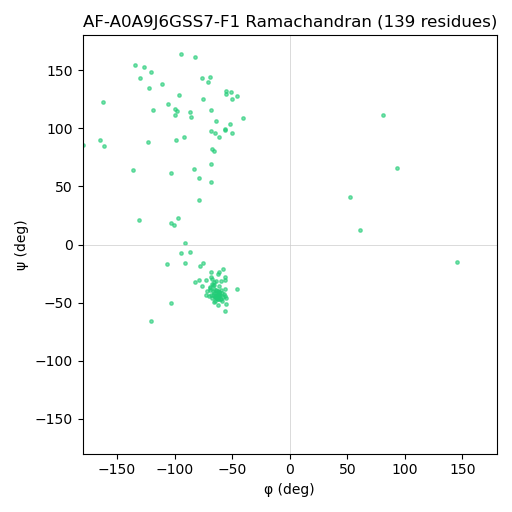.174 1.00 84.25 80 ALA A C 1
ATOM 625 O O . ALA A 1 80 ? -2.747 1.716 4.628 1.00 84.25 80 ALA A O 1
ATOM 626 N N . ASP A 1 81 ? -1.537 3.565 4.962 1.00 84.06 81 ASP A N 1
ATOM 627 C CA . ASP A 1 81 ? -1.787 3.615 6.411 1.00 84.06 81 ASP A CA 1
ATOM 628 C C . ASP A 1 81 ? -3.264 3.941 6.711 1.00 84.06 81 ASP A C 1
ATOM 630 O O . 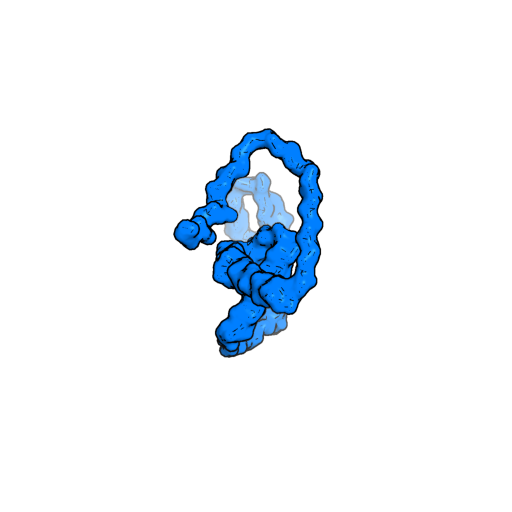ASP A 1 81 ? -3.883 3.352 7.601 1.00 84.06 81 ASP A O 1
ATOM 634 N N . HIS A 1 82 ? -3.887 4.797 5.899 1.00 84.62 82 HIS A N 1
ATOM 635 C CA . HIS A 1 82 ? -5.319 5.113 6.000 1.00 84.62 82 HIS A CA 1
ATOM 636 C C . HIS A 1 82 ? -6.229 4.004 5.454 1.00 84.62 82 HIS A C 1
ATOM 638 O O . HIS A 1 82 ? -7.418 3.956 5.764 1.00 84.62 82 HIS A O 1
ATOM 644 N N . MET A 1 83 ? -5.661 3.080 4.685 1.00 82.31 83 MET A N 1
ATOM 645 C CA . MET A 1 83 ? -6.344 1.938 4.083 1.00 82.31 83 MET A CA 1
ATOM 646 C C . MET A 1 83 ? -6.116 0.640 4.865 1.00 82.31 83 MET A C 1
ATOM 648 O O . MET A 1 83 ? -6.390 -0.438 4.343 1.00 82.31 83 MET A O 1
ATOM 652 N N . THR A 1 84 ? -5.656 0.717 6.120 1.00 77.44 84 THR A N 1
ATOM 653 C CA . THR A 1 84 ? -5.336 -0.445 6.971 1.00 77.44 84 THR A CA 1
ATOM 654 C C . THR A 1 84 ? -6.397 -1.565 6.977 1.00 77.44 84 THR A C 1
ATOM 656 O O . THR A 1 84 ? -5.992 -2.728 6.952 1.00 77.44 84 THR A O 1
ATOM 659 N N . PRO A 1 85 ? -7.725 -1.293 6.950 1.00 80.00 85 PRO A N 1
ATOM 660 C CA . PRO A 1 85 ? -8.735 -2.355 6.851 1.00 80.00 85 PRO A CA 1
ATOM 661 C C . PRO A 1 85 ? -8.642 -3.207 5.573 1.00 80.00 85 PRO A C 1
ATOM 663 O O . PRO A 1 85 ? -9.119 -4.338 5.557 1.00 80.00 85 PRO A O 1
ATOM 666 N N . LEU A 1 86 ? -8.049 -2.661 4.509 1.00 81.12 86 LEU A N 1
ATOM 667 C CA . LEU A 1 86 ? -7.872 -3.295 3.203 1.00 81.12 86 LEU A CA 1
ATOM 668 C C . LEU A 1 86 ? -6.432 -3.791 3.017 1.00 81.12 86 LEU A C 1
ATOM 670 O O . LEU A 1 86 ? -6.213 -4.941 2.646 1.00 81.12 86 LEU A O 1
ATOM 674 N N . MET A 1 87 ? -5.442 -2.930 3.269 1.00 85.19 87 MET A N 1
ATOM 675 C CA . MET A 1 87 ? -4.026 -3.244 3.099 1.00 85.19 87 MET A CA 1
ATOM 676 C C . MET A 1 87 ? -3.151 -2.250 3.865 1.00 85.19 87 MET A C 1
ATOM 678 O O . MET A 1 87 ? -3.199 -1.055 3.604 1.00 85.19 87 MET A O 1
ATOM 682 N N . GLY A 1 88 ? -2.308 -2.751 4.771 1.00 88.69 88 GLY A N 1
ATOM 683 C CA . GLY A 1 88 ? -1.347 -1.924 5.506 1.00 88.69 88 GLY A CA 1
ATOM 684 C C . GLY A 1 88 ? -0.059 -1.636 4.727 1.00 88.69 88 GLY A C 1
ATOM 685 O O . GLY A 1 88 ? 0.324 -2.372 3.809 1.00 88.69 88 GLY A O 1
ATOM 686 N N . ARG A 1 89 ? 0.667 -0.598 5.154 1.00 90.62 89 ARG A N 1
ATOM 687 C CA . ARG A 1 89 ? 1.895 -0.115 4.507 1.00 90.62 89 ARG A CA 1
ATOM 688 C C . ARG A 1 89 ? 2.981 -1.173 4.350 1.00 90.62 89 ARG A C 1
ATOM 690 O O . ARG A 1 89 ? 3.527 -1.299 3.262 1.00 90.62 89 ARG A O 1
ATOM 697 N N . THR A 1 90 ? 3.263 -1.989 5.367 1.00 92.56 90 THR A N 1
ATOM 698 C CA . THR A 1 90 ? 4.288 -3.050 5.270 1.00 92.56 90 THR A CA 1
ATOM 699 C C . THR A 1 90 ? 4.004 -4.016 4.121 1.00 92.56 90 THR A C 1
ATOM 701 O O . THR A 1 90 ? 4.903 -4.366 3.356 1.00 92.56 90 THR A O 1
ATOM 704 N N . LYS A 1 91 ? 2.735 -4.411 3.963 1.00 92.88 91 LYS A N 1
ATOM 705 C CA . LYS A 1 91 ? 2.303 -5.310 2.893 1.00 92.88 91 LYS A CA 1
ATOM 706 C C . LYS A 1 91 ? 2.359 -4.624 1.531 1.00 92.88 91 LYS A C 1
ATOM 708 O O . LYS A 1 91 ? 2.890 -5.211 0.593 1.00 92.88 91 LYS A O 1
ATOM 713 N N . CYS A 1 92 ? 1.882 -3.381 1.440 1.00 94.25 92 CYS A N 1
ATOM 714 C CA . CYS A 1 92 ? 1.975 -2.575 0.223 1.00 94.25 92 CYS A CA 1
ATOM 715 C C . CYS A 1 92 ? 3.432 -2.448 -0.248 1.00 94.25 92 CYS A C 1
ATOM 717 O O . CYS A 1 92 ? 3.746 -2.789 -1.384 1.00 94.25 92 CYS A O 1
ATOM 719 N N . THR A 1 93 ? 4.343 -2.052 0.646 1.00 93.69 93 THR A N 1
ATOM 720 C CA . THR A 1 93 ? 5.778 -1.924 0.356 1.00 93.69 93 THR A CA 1
ATOM 721 C C . THR A 1 93 ? 6.383 -3.243 -0.117 1.00 93.69 93 THR A C 1
ATOM 723 O O . THR A 1 93 ? 7.174 -3.258 -1.059 1.00 93.69 93 THR A O 1
ATOM 726 N N . ALA A 1 94 ? 6.010 -4.367 0.501 1.00 95.56 94 ALA A N 1
ATOM 727 C CA . ALA A 1 94 ? 6.484 -5.680 0.079 1.00 95.56 94 ALA A CA 1
ATOM 728 C C . ALA A 1 94 ? 5.994 -6.043 -1.331 1.00 95.56 94 ALA A C 1
ATOM 730 O O . ALA A 1 94 ? 6.795 -6.498 -2.144 1.00 95.56 94 ALA A O 1
ATOM 731 N N . LEU A 1 95 ? 4.717 -5.806 -1.650 1.00 96.00 95 LEU A N 1
ATOM 732 C CA . LEU A 1 95 ? 4.171 -6.055 -2.989 1.00 96.00 95 LEU A CA 1
ATOM 733 C C . LEU A 1 95 ? 4.860 -5.192 -4.049 1.00 96.00 95 LEU A C 1
ATOM 735 O O . LEU A 1 95 ? 5.247 -5.707 -5.097 1.00 96.00 95 LEU A O 1
ATOM 739 N N . VAL A 1 96 ? 5.077 -3.909 -3.759 1.00 95.06 96 VAL A N 1
ATOM 740 C CA . VAL A 1 96 ? 5.782 -3.001 -4.671 1.00 95.06 96 VAL A CA 1
ATOM 741 C C . VAL A 1 96 ? 7.220 -3.471 -4.904 1.00 95.06 96 VAL A C 1
ATOM 743 O O . VAL A 1 96 ? 7.614 -3.689 -6.045 1.00 95.06 96 VAL A O 1
ATOM 746 N N . ASN A 1 97 ? 7.987 -3.716 -3.840 1.00 95.38 97 ASN A N 1
ATOM 747 C CA . ASN A 1 97 ? 9.422 -3.996 -3.957 1.00 95.38 97 ASN A CA 1
ATOM 748 C C . ASN A 1 97 ? 9.754 -5.428 -4.391 1.00 95.38 97 ASN A C 1
ATOM 750 O O . ASN A 1 97 ? 10.811 -5.660 -4.971 1.00 95.38 97 ASN A O 1
ATOM 754 N N . LYS A 1 98 ? 8.916 -6.409 -4.041 1.00 97.38 98 LYS A N 1
ATOM 755 C CA . LYS A 1 98 ? 9.217 -7.838 -4.240 1.00 97.38 98 LYS A CA 1
ATOM 756 C C . LYS A 1 98 ? 8.418 -8.478 -5.366 1.00 97.38 98 LYS A C 1
ATOM 758 O O . LYS A 1 98 ? 8.799 -9.557 -5.802 1.00 97.38 98 LYS A O 1
ATOM 763 N N . VAL A 1 99 ? 7.336 -7.844 -5.820 1.00 96.69 99 VAL A N 1
ATOM 764 C CA . VAL A 1 99 ? 6.480 -8.384 -6.884 1.00 96.69 99 VAL A CA 1
ATOM 765 C C . VAL A 1 99 ? 6.430 -7.428 -8.067 1.00 96.69 99 VAL A C 1
ATOM 767 O O . VAL A 1 99 ? 6.951 -7.762 -9.127 1.00 96.69 99 VAL A O 1
ATOM 770 N N . LEU A 1 100 ? 5.862 -6.231 -7.895 1.00 96.25 100 LEU A N 1
ATOM 771 C CA . LEU A 1 100 ? 5.643 -5.296 -9.004 1.00 96.25 100 LEU A CA 1
ATOM 772 C C . LEU A 1 100 ? 6.962 -4.811 -9.616 1.00 96.25 100 LEU A C 1
ATOM 774 O O . LEU A 1 100 ? 7.122 -4.895 -10.826 1.00 96.25 100 LEU A O 1
ATOM 778 N N . GLY A 1 101 ? 7.920 -4.372 -8.795 1.00 95.38 101 GLY A N 1
ATOM 779 C CA . GLY A 1 101 ? 9.217 -3.870 -9.259 1.00 95.38 101 GLY A CA 1
ATOM 780 C C . GLY A 1 101 ? 9.979 -4.872 -10.135 1.00 95.38 101 GLY A C 1
ATOM 781 O O . GLY A 1 101 ? 10.270 -4.549 -11.286 1.00 95.38 101 GLY A O 1
ATOM 782 N N . PRO A 1 102 ? 10.263 -6.098 -9.648 1.00 97.44 102 PRO A N 1
ATOM 783 C CA . PRO A 1 102 ? 10.925 -7.121 -10.456 1.00 97.44 102 PRO A CA 1
ATOM 784 C C . PRO A 1 102 ? 10.140 -7.500 -11.717 1.00 97.44 102 PRO A C 1
ATOM 786 O O . PRO A 1 102 ? 10.739 -7.668 -12.773 1.00 97.44 102 PRO A O 1
ATOM 789 N N . THR A 1 103 ? 8.808 -7.591 -11.624 1.00 96.94 103 THR A N 1
ATOM 790 C CA . THR A 1 103 ? 7.957 -7.961 -12.767 1.00 96.94 103 THR A CA 1
ATOM 791 C C . THR A 1 103 ? 8.004 -6.897 -13.860 1.00 96.94 103 THR A C 1
ATOM 793 O O . THR A 1 103 ? 8.263 -7.224 -15.011 1.00 96.94 103 THR A O 1
ATOM 796 N N . PHE A 1 104 ? 7.812 -5.621 -13.511 1.00 95.44 104 PHE A N 1
ATOM 797 C CA . PHE A 1 104 ? 7.858 -4.532 -14.487 1.00 95.44 104 PHE A CA 1
ATOM 798 C C . PHE A 1 104 ? 9.253 -4.334 -15.078 1.00 95.44 104 PHE A C 1
ATOM 800 O O . PHE A 1 104 ? 9.365 -4.024 -16.258 1.00 95.44 104 PHE A O 1
ATOM 807 N N . ASN A 1 105 ? 10.312 -4.551 -14.293 1.00 95.56 105 ASN A N 1
ATOM 808 C CA . ASN A 1 105 ? 11.678 -4.525 -14.813 1.00 95.56 105 ASN A CA 1
ATOM 809 C C . ASN A 1 105 ? 11.885 -5.629 -15.860 1.00 95.56 105 ASN A C 1
ATOM 811 O O . ASN A 1 105 ? 12.352 -5.346 -16.957 1.00 95.56 105 ASN A O 1
ATOM 815 N N . GLN A 1 106 ? 11.457 -6.860 -15.563 1.00 96.94 106 GLN A N 1
ATOM 816 C CA . GLN A 1 106 ? 11.558 -7.960 -16.519 1.00 96.94 106 GLN A CA 1
ATOM 817 C C . GLN A 1 106 ? 10.749 -7.688 -17.793 1.00 96.94 106 GLN A C 1
ATOM 819 O O . GLN A 1 106 ? 11.272 -7.873 -18.884 1.00 96.94 106 GLN A O 1
ATOM 824 N N . MET A 1 107 ? 9.519 -7.182 -17.659 1.00 95.25 107 MET A N 1
ATOM 825 C CA . MET A 1 107 ? 8.694 -6.794 -18.809 1.00 95.25 107 MET A CA 1
ATOM 826 C C . MET A 1 107 ? 9.391 -5.742 -19.677 1.00 95.25 107 MET A C 1
ATOM 828 O O . MET A 1 107 ? 9.441 -5.890 -20.892 1.00 95.25 107 MET A O 1
ATOM 832 N N . LEU A 1 108 ? 9.980 -4.718 -19.052 1.00 93.12 108 LEU A N 1
ATOM 833 C CA . LEU A 1 108 ? 10.733 -3.688 -19.763 1.00 93.12 108 LEU A CA 1
ATOM 834 C C . LEU A 1 108 ? 11.951 -4.280 -20.488 1.00 93.12 108 LEU A C 1
ATOM 836 O O . LEU A 1 108 ? 12.209 -3.929 -21.634 1.00 93.12 108 LEU A O 1
ATOM 840 N N . LEU A 1 109 ? 12.700 -5.180 -19.845 1.00 93.56 109 LEU A N 1
ATOM 841 C CA . LEU A 1 109 ? 13.850 -5.846 -20.465 1.00 93.56 109 LEU A CA 1
ATOM 842 C C . LEU A 1 109 ? 13.447 -6.704 -21.667 1.00 93.56 109 LEU A C 1
ATOM 844 O O . LEU A 1 109 ? 14.174 -6.729 -22.661 1.00 93.56 109 LEU A O 1
ATOM 848 N N . ASP A 1 110 ? 12.319 -7.402 -21.571 1.00 94.19 110 ASP A N 1
ATOM 849 C CA . ASP A 1 110 ? 11.806 -8.235 -22.655 1.00 94.19 110 ASP A CA 1
ATOM 850 C C . ASP A 1 110 ? 11.348 -7.359 -23.835 1.00 94.19 110 ASP A C 1
ATOM 852 O O . ASP A 1 110 ? 11.734 -7.620 -24.972 1.00 94.19 110 ASP A O 1
ATOM 856 N N . GLU A 1 111 ? 10.644 -6.251 -23.577 1.00 91.75 111 GLU A N 1
ATOM 857 C CA . GLU A 1 111 ? 10.254 -5.286 -24.617 1.00 91.75 111 GLU A CA 1
ATOM 858 C C . GLU A 1 111 ? 11.466 -4.632 -25.299 1.00 91.75 111 GLU A C 1
ATOM 860 O O . GLU A 1 111 ? 11.512 -4.513 -26.526 1.00 91.75 111 GLU A O 1
ATOM 865 N N . LEU A 1 112 ? 12.477 -4.233 -24.522 1.00 90.81 112 LEU A N 1
ATOM 866 C CA . LEU A 1 112 ? 13.697 -3.617 -25.049 1.00 90.81 112 LEU A CA 1
ATOM 867 C C . LEU A 1 112 ? 14.559 -4.591 -25.859 1.00 90.81 112 LEU A C 1
ATOM 869 O O . LEU A 1 112 ? 15.345 -4.145 -26.693 1.00 90.81 112 LEU A O 1
ATOM 873 N N . ARG A 1 113 ? 14.441 -5.906 -25.633 1.00 89.94 113 ARG A N 1
ATOM 874 C CA . ARG A 1 113 ? 15.188 -6.915 -26.398 1.00 89.94 113 ARG A CA 1
ATOM 875 C C . ARG A 1 113 ? 14.700 -7.010 -27.841 1.00 89.94 113 ARG A C 1
ATOM 877 O O . ARG A 1 113 ? 15.519 -7.174 -28.744 1.00 89.94 113 ARG A O 1
ATOM 884 N N . ASP A 1 114 ? 13.393 -6.881 -28.043 1.00 88.94 114 ASP A N 1
ATOM 885 C CA . ASP A 1 114 ? 12.756 -7.058 -29.350 1.00 88.94 114 ASP A CA 1
ATOM 886 C C . ASP A 1 114 ? 12.571 -5.734 -30.115 1.00 88.94 114 ASP A C 1
ATOM 888 O O . ASP A 1 114 ? 12.220 -5.731 -31.298 1.00 88.94 114 ASP A O 1
ATOM 892 N N . CYS A 1 115 ? 12.857 -4.594 -29.476 1.00 85.69 115 CYS A N 1
ATOM 893 C CA . CYS A 1 115 ? 12.696 -3.265 -30.060 1.00 85.69 115 CYS A CA 1
ATOM 894 C C . CYS A 1 115 ? 14.042 -2.573 -30.319 1.00 85.69 115 CYS A C 1
ATOM 896 O O . CYS A 1 115 ? 14.932 -2.550 -29.473 1.00 85.69 115 CYS A O 1
ATOM 898 N N . LYS A 1 116 ? 14.180 -1.904 -31.472 1.00 89.12 116 LYS A N 1
ATOM 899 C CA . LYS A 1 116 ? 15.259 -0.921 -31.667 1.00 89.12 116 LYS A CA 1
ATOM 900 C C . LYS A 1 116 ? 14.901 0.344 -30.895 1.00 89.12 116 LYS A C 1
ATOM 902 O O . LYS A 1 116 ? 13.851 0.930 -31.143 1.00 89.12 116 LYS A O 1
ATOM 907 N N . PHE A 1 117 ? 15.787 0.789 -30.016 1.00 85.88 117 PHE A N 1
ATOM 908 C CA . PHE A 1 117 ? 15.628 2.036 -29.277 1.00 85.88 117 PHE A CA 1
ATOM 909 C C . PHE A 1 117 ? 16.860 2.923 -29.452 1.00 85.88 117 PHE A C 1
ATOM 911 O O . PHE A 1 117 ? 17.968 2.448 -29.702 1.00 85.88 117 PHE A O 1
ATOM 918 N N . SER A 1 118 ? 16.658 4.230 -29.330 1.00 86.75 118 SER A N 1
ATOM 919 C CA . SER A 1 118 ? 17.740 5.209 -29.261 1.00 86.75 118 SER A CA 1
ATOM 920 C C . SER A 1 118 ? 17.840 5.689 -27.822 1.00 86.75 118 SER A C 1
ATOM 922 O O . SER A 1 118 ? 16.865 6.187 -27.264 1.00 86.75 118 SER A O 1
ATOM 924 N N . LEU A 1 119 ? 19.007 5.505 -27.210 1.00 84.19 119 LEU A N 1
ATOM 925 C CA . LEU A 1 119 ? 19.277 5.992 -25.865 1.00 84.19 119 LEU A CA 1
ATOM 926 C C . LEU A 1 119 ? 19.783 7.431 -25.967 1.00 84.19 119 LEU A C 1
ATOM 928 O O . LEU A 1 119 ? 20.853 7.674 -26.520 1.00 84.19 119 LEU A O 1
ATOM 932 N N . ILE A 1 120 ? 19.005 8.374 -25.448 1.00 84.31 120 ILE A N 1
ATOM 933 C CA . ILE A 1 120 ? 19.416 9.772 -25.333 1.00 84.31 120 ILE A CA 1
ATOM 934 C C . ILE A 1 120 ? 19.866 9.970 -23.889 1.00 84.31 120 ILE A C 1
ATOM 936 O O . ILE A 1 120 ? 19.056 9.873 -22.969 1.00 84.31 120 ILE A O 1
ATOM 940 N N . LEU A 1 121 ? 21.164 10.188 -23.697 1.00 81.38 121 LEU A N 1
ATOM 941 C CA . LEU A 1 121 ? 21.751 10.496 -22.397 1.00 81.38 121 LEU A CA 1
ATOM 942 C C . LEU A 1 121 ? 21.960 12.006 -22.323 1.00 81.38 121 LEU A C 1
ATOM 944 O O . LEU A 1 121 ? 22.721 12.556 -23.115 1.00 81.38 121 LEU A O 1
ATOM 948 N N . ASP A 1 122 ? 21.267 12.663 -21.397 1.00 81.31 122 ASP A N 1
ATOM 949 C CA . ASP A 1 122 ? 21.505 14.069 -21.081 1.00 81.31 122 ASP A CA 1
ATOM 950 C C . ASP A 1 122 ? 22.641 14.151 -20.052 1.00 81.31 122 ASP A C 1
ATOM 952 O O . ASP A 1 122 ? 22.494 13.724 -18.905 1.00 81.31 122 ASP A O 1
ATOM 956 N N . GLU A 1 123 ? 23.805 14.639 -20.480 1.00 63.25 123 GLU A N 1
ATOM 957 C CA . GLU A 1 123 ? 25.000 14.814 -19.645 1.00 63.25 123 GLU A CA 1
ATOM 958 C C . GLU A 1 123 ? 24.869 16.088 -18.788 1.00 63.25 123 GLU A C 1
ATOM 960 O O . GLU A 1 123 ? 25.671 17.011 -18.880 1.00 63.25 123 GLU A O 1
ATOM 965 N N . SER A 1 124 ? 23.818 16.191 -17.971 1.00 66.38 124 SER A N 1
ATOM 966 C CA . SER A 1 124 ? 23.559 17.377 -17.136 1.00 66.38 124 SER A CA 1
ATOM 967 C C . SER A 1 124 ? 23.912 17.185 -15.656 1.00 66.38 124 SER A C 1
ATOM 969 O O . SER A 1 124 ? 23.498 17.967 -14.802 1.00 66.38 124 SER A O 1
ATOM 971 N N . THR A 1 125 ? 24.735 16.185 -15.323 1.00 58.41 125 THR A N 1
ATOM 972 C CA . THR A 1 125 ? 25.305 16.033 -13.973 1.00 58.41 125 THR A CA 1
ATOM 973 C C . THR A 1 125 ? 26.828 16.120 -14.041 1.00 58.41 125 THR A C 1
ATOM 975 O O . THR A 1 125 ? 27.468 15.278 -14.664 1.00 58.41 125 THR A O 1
ATOM 978 N N . ASP A 1 126 ? 27.384 17.157 -13.409 1.00 54.56 126 ASP A N 1
ATOM 979 C CA . ASP A 1 126 ? 28.822 17.392 -13.247 1.00 54.56 126 ASP A CA 1
ATOM 980 C C . ASP A 1 126 ? 29.558 16.119 -12.802 1.00 54.56 126 ASP A C 1
ATOM 982 O O . ASP A 1 126 ? 29.190 15.458 -11.826 1.00 54.56 126 ASP A O 1
ATOM 986 N N . VAL A 1 127 ? 30.615 15.779 -13.537 1.00 57.69 127 VAL A N 1
ATOM 987 C CA . VAL A 1 127 ? 31.447 14.599 -13.314 1.00 57.69 127 VAL A CA 1
ATOM 988 C C . VAL A 1 127 ? 32.489 14.912 -12.240 1.00 57.69 127 VAL A C 1
ATOM 990 O O . VAL A 1 127 ? 33.690 14.896 -12.498 1.00 57.69 127 VAL A O 1
ATOM 993 N N . SER A 1 128 ? 32.060 15.171 -11.005 1.00 53.00 128 SER A N 1
ATOM 994 C CA . SER A 1 128 ? 32.971 15.196 -9.859 1.00 53.00 128 SER A CA 1
ATOM 995 C C . SER A 1 128 ? 32.911 13.875 -9.080 1.00 53.00 128 SER A C 1
ATOM 997 O O . SER A 1 128 ? 32.199 13.687 -8.101 1.00 53.00 128 SER A O 1
ATOM 999 N N . SER A 1 129 ? 33.793 12.971 -9.519 1.00 44.28 129 SER A N 1
ATOM 1000 C CA . SER A 1 129 ? 34.399 11.840 -8.799 1.00 44.28 129 SER A CA 1
ATOM 1001 C C . SER A 1 129 ? 33.625 10.515 -8.633 1.00 44.28 129 SER A C 1
ATOM 1003 O O . SER A 1 129 ? 32.781 10.322 -7.764 1.00 44.28 129 SER A O 1
ATOM 1005 N N . THR A 1 130 ? 34.170 9.516 -9.344 1.00 40.78 130 THR A N 1
ATOM 1006 C CA . THR A 1 130 ? 34.141 8.059 -9.085 1.00 40.78 130 THR A CA 1
ATOM 1007 C C . THR A 1 130 ? 33.026 7.237 -9.737 1.00 40.78 130 THR A C 1
ATOM 1009 O O . THR A 1 130 ? 32.236 6.562 -9.084 1.00 40.78 130 THR A O 1
ATOM 1012 N N . TRP A 1 131 ? 33.066 7.167 -11.069 1.00 41.88 131 TRP A N 1
ATOM 1013 C CA . TRP A 1 131 ? 32.537 6.029 -11.822 1.00 41.88 131 TRP A CA 1
ATOM 1014 C C . TRP A 1 131 ? 33.301 4.748 -11.440 1.00 41.88 131 TRP A C 1
ATOM 1016 O O . TRP A 1 131 ? 34.348 4.445 -12.015 1.00 41.88 131 TRP A O 1
ATOM 1026 N N . GLN A 1 132 ? 32.809 3.982 -10.459 1.00 38.94 132 GLN A N 1
ATOM 1027 C CA . GLN A 1 132 ? 33.279 2.610 -10.261 1.00 38.94 132 GLN A CA 1
ATOM 1028 C C . GLN A 1 132 ? 32.815 1.748 -11.439 1.00 38.94 132 GLN A C 1
ATOM 1030 O O . GLN A 1 132 ? 31.682 1.278 -11.522 1.00 38.94 132 GLN A O 1
ATOM 1035 N N . GLN A 1 133 ? 33.750 1.581 -12.369 1.00 42.38 133 GLN A N 1
ATOM 1036 C CA . GLN A 1 133 ? 33.760 0.629 -13.467 1.00 42.38 133 GLN A CA 1
ATOM 1037 C C . GLN A 1 133 ? 33.464 -0.796 -12.966 1.00 42.38 133 GLN A C 1
ATOM 1039 O O . GLN A 1 133 ? 34.373 -1.511 -12.547 1.00 42.38 133 GLN A O 1
ATOM 1044 N N . HIS A 1 134 ? 32.209 -1.243 -13.045 1.00 40.84 134 HIS A N 1
ATOM 1045 C CA . HIS A 1 134 ? 31.855 -2.648 -12.790 1.00 40.84 134 HIS A CA 1
ATOM 1046 C C . HIS A 1 134 ? 30.968 -3.299 -13.856 1.00 40.84 134 HIS A C 1
ATOM 1048 O O . HIS A 1 134 ? 30.393 -4.350 -13.601 1.00 40.84 134 HIS A O 1
ATOM 1054 N N . LEU A 1 135 ? 30.921 -2.768 -15.080 1.00 43.56 135 LEU A N 1
ATOM 1055 C CA . LEU A 1 135 ? 30.218 -3.419 -16.195 1.00 43.56 135 LEU A CA 1
ATOM 1056 C C . LEU A 1 135 ? 31.041 -3.379 -17.492 1.00 43.56 135 LEU A C 1
ATOM 1058 O O . LEU A 1 135 ? 30.654 -2.733 -18.453 1.00 43.56 135 LEU A O 1
ATOM 1062 N N . CYS A 1 136 ? 32.203 -4.045 -17.487 1.00 37.81 136 CYS A N 1
ATOM 1063 C CA . CYS A 1 136 ? 32.707 -4.852 -18.614 1.00 37.81 136 CYS A CA 1
ATOM 1064 C C . CYS A 1 136 ? 34.070 -5.475 -18.262 1.00 37.81 136 CYS A C 1
ATOM 1066 O O . CYS A 1 136 ? 35.131 -4.943 -18.576 1.00 37.81 136 CYS A O 1
ATOM 1068 N N . LYS A 1 137 ? 34.053 -6.638 -17.610 1.00 41.91 137 LYS A N 1
ATOM 1069 C CA . LYS A 1 137 ? 35.123 -7.629 -17.762 1.00 41.91 137 LYS A CA 1
ATOM 1070 C C . LYS A 1 137 ? 34.458 -8.911 -18.219 1.00 41.91 137 LYS A C 1
ATOM 1072 O O . LYS A 1 137 ? 34.024 -9.680 -17.380 1.00 41.91 137 LYS A O 1
ATOM 1077 N N . ASN A 1 138 ? 34.315 -9.061 -19.530 1.00 46.84 138 ASN A N 1
ATOM 1078 C CA . ASN A 1 138 ? 34.173 -10.344 -20.212 1.00 46.84 138 ASN A CA 1
ATOM 1079 C C . ASN A 1 138 ? 34.512 -10.134 -21.689 1.00 46.84 138 ASN A C 1
ATOM 1081 O O . ASN A 1 138 ? 33.631 -9.885 -22.504 1.00 46.84 138 ASN A O 1
ATOM 1085 N N . ALA A 1 139 ? 35.805 -10.204 -21.997 1.00 36.72 139 ALA A N 1
ATOM 1086 C CA . ALA A 1 139 ? 36.317 -10.585 -23.309 1.00 36.72 139 ALA A CA 1
ATOM 1087 C C . ALA A 1 139 ? 37.811 -10.919 -23.158 1.00 36.72 139 ALA A C 1
ATOM 1089 O O . ALA A 1 139 ? 38.669 -10.043 -23.201 1.00 36.72 139 ALA A O 1
ATOM 1090 N N . THR A 1 140 ? 38.096 -12.188 -22.884 1.00 41.72 140 THR A N 1
ATOM 1091 C CA . THR A 1 140 ? 39.291 -12.900 -23.372 1.00 41.72 140 THR A CA 1
ATOM 1092 C C . THR A 1 140 ? 38.886 -13.637 -24.660 1.00 41.72 140 THR A C 1
ATOM 1094 O O . THR A 1 140 ? 37.676 -13.797 -24.876 1.00 41.72 140 THR A O 1
ATOM 1097 N N . PRO A 1 141 ? 39.807 -14.116 -25.519 1.00 43.94 141 PRO A N 1
ATOM 1098 C CA . PRO A 1 141 ? 41.249 -14.352 -25.335 1.00 43.94 141 PRO A CA 1
ATOM 1099 C C . PRO A 1 141 ? 42.186 -13.287 -25.913 1.00 43.94 141 PRO A C 1
ATOM 1101 O O . PRO A 1 141 ? 41.829 -12.647 -26.925 1.00 43.94 141 PRO A O 1
#

S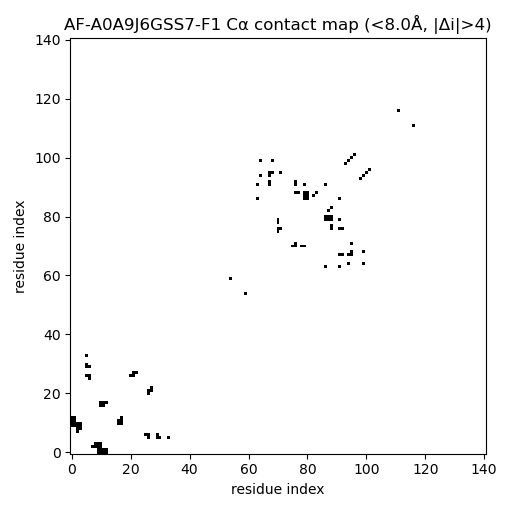econdary structure (DSSP, 8-state):
-EEETTTTEEE---HHHHHHHHTSHHHHHHHHHHHHHT-----TTTS---------HHHHHHHHHHHHHHHHHTT-TTHHHHTTTT--HHHHHHHIIIIIHHHHHHHHHHHHHHS---------S---S-----S------

Sequence (141 aa):
MAYCTACKTELRAHVQELKAHRKTEKHARNMQLSSTAHEQRQLQGFVVSQPRVASNRTEVKIAELRLAAHIAVHGSLVTADHMTPLMGRTKCTALVNKVLGPTFNQMLLDELRDCKFSLILDESTDVSSTWQQHLCKNATP

pLDDT: mean 79.04, std 17.71, range [36.72, 97.44]